Protein AF-A0A4Y2AYK1-F1 (afdb_monomer_lite)

Secondary structure (DSSP, 8-state):
--HHHHHHHHHHHHHHHHH----------------S---HHHHH-GGGHHHHHHHHHHHHHHHHTTSSSGGG-TTS-HHHHHHHHHHHHHHH--PPPPHHHHHHHHHHHTTTT---

Radius of gyration: 16.3 Å; chains: 1; bounding box: 39×50×42 Å

Structure (mmCIF, N/CA/C/O backbone):
data_AF-A0A4Y2AYK1-F1
#
_entry.id   AF-A0A4Y2AYK1-F1
#
loop_
_atom_site.group_PDB
_atom_site.id
_atom_site.type_symbol
_atom_site.label_atom_id
_atom_site.label_alt_id
_atom_site.label_comp_id
_atom_site.label_asym_id
_atom_site.label_entity_id
_atom_site.label_seq_id
_atom_site.pdbx_PDB_ins_code
_atom_site.Cartn_x
_atom_site.Cartn_y
_atom_site.Cartn_z
_atom_site.occupancy
_atom_site.B_iso_or_equiv
_atom_site.auth_seq_id
_atom_site.auth_comp_id
_atom_site.auth_asym_id
_atom_site.auth_atom_id
_atom_site.pdbx_PDB_model_num
ATOM 1 N N . MET A 1 1 ? 0.429 24.373 9.285 1.00 47.38 1 MET A N 1
ATOM 2 C CA . MET A 1 1 ? 1.353 23.697 8.347 1.00 47.38 1 MET A CA 1
ATOM 3 C C . MET A 1 1 ? 2.195 22.650 9.090 1.00 47.38 1 MET A C 1
ATOM 5 O O . MET A 1 1 ? 3.410 22.729 9.076 1.00 47.38 1 MET A O 1
ATOM 9 N N . HIS A 1 2 ? 1.562 21.675 9.758 1.00 46.59 2 HIS A N 1
ATOM 10 C CA . HIS A 1 2 ? 2.272 20.598 10.480 1.00 46.59 2 HIS A CA 1
ATOM 11 C C . HIS A 1 2 ? 1.805 19.187 10.071 1.00 46.59 2 HIS A C 1
ATOM 13 O O . HIS A 1 2 ? 2.498 18.217 10.344 1.00 46.59 2 HIS A O 1
ATOM 19 N N . SER A 1 3 ? 0.685 19.063 9.346 1.00 53.50 3 SER A N 1
ATOM 20 C CA . SER A 1 3 ? 0.129 17.765 8.929 1.00 53.50 3 SER A CA 1
ATOM 21 C C . SER A 1 3 ? 0.857 17.090 7.766 1.00 53.50 3 SER A C 1
ATOM 23 O O . SER A 1 3 ? 0.672 15.901 7.564 1.00 53.50 3 SER A O 1
ATOM 25 N N . SER A 1 4 ? 1.673 17.805 6.984 1.00 49.97 4 SER A N 1
ATOM 26 C CA . SER A 1 4 ? 2.320 17.202 5.806 1.00 49.97 4 SER A CA 1
ATOM 27 C C . SER A 1 4 ? 3.567 16.387 6.158 1.00 49.97 4 SER A C 1
ATOM 29 O O . SER A 1 4 ? 3.940 15.491 5.411 1.00 49.97 4 SER A O 1
ATOM 31 N N . VAL A 1 5 ? 4.210 16.683 7.293 1.00 51.69 5 VAL A N 1
ATOM 32 C CA . VAL A 1 5 ? 5.459 16.026 7.711 1.00 51.69 5 VAL A CA 1
ATOM 33 C C . VAL A 1 5 ? 5.164 14.695 8.405 1.00 51.69 5 VAL A C 1
ATOM 35 O O . VAL A 1 5 ? 5.870 13.717 8.190 1.00 51.69 5 VAL A O 1
ATOM 38 N N . THR A 1 6 ? 4.074 14.614 9.170 1.00 53.31 6 THR A N 1
ATOM 39 C CA . THR A 1 6 ? 3.664 13.381 9.858 1.00 53.31 6 THR A CA 1
ATOM 40 C C . THR A 1 6 ? 3.213 12.287 8.892 1.00 53.31 6 THR A C 1
ATOM 42 O O . THR A 1 6 ? 3.559 11.127 9.095 1.00 53.31 6 THR A O 1
ATOM 45 N N . PHE A 1 7 ? 2.517 12.638 7.805 1.00 53.44 7 PHE A N 1
ATOM 46 C CA . PHE A 1 7 ? 2.140 11.670 6.767 1.00 53.44 7 PHE A CA 1
ATOM 47 C C . PHE A 1 7 ? 3.358 11.049 6.071 1.00 53.44 7 PHE A C 1
ATOM 49 O O . PHE A 1 7 ? 3.376 9.840 5.852 1.00 53.44 7 PHE A O 1
ATOM 56 N N . LEU A 1 8 ? 4.393 11.847 5.784 1.00 52.91 8 LEU A N 1
ATOM 57 C CA . LEU A 1 8 ? 5.624 11.358 5.157 1.00 52.91 8 LEU A CA 1
ATOM 58 C C . LEU A 1 8 ? 6.375 10.384 6.072 1.00 52.91 8 LEU A C 1
ATOM 60 O O . LEU A 1 8 ? 6.780 9.320 5.622 1.00 52.91 8 LEU A O 1
ATOM 64 N N . PHE A 1 9 ? 6.468 10.682 7.371 1.00 54.59 9 PHE A N 1
ATOM 65 C CA . PHE A 1 9 ? 7.131 9.793 8.330 1.00 54.59 9 PHE A CA 1
ATOM 66 C C . PHE A 1 9 ? 6.426 8.438 8.495 1.00 54.59 9 PHE A C 1
ATOM 68 O O . PHE A 1 9 ? 7.091 7.409 8.602 1.00 54.59 9 PHE A O 1
ATOM 75 N N . VAL A 1 10 ? 5.090 8.409 8.482 1.00 58.75 10 VAL A N 1
ATOM 76 C CA . VAL A 1 10 ? 4.322 7.156 8.602 1.00 58.75 10 VAL A CA 1
ATOM 77 C C . VAL A 1 10 ? 4.442 6.308 7.333 1.00 58.75 10 VAL A C 1
ATOM 79 O O . VAL A 1 10 ? 4.597 5.090 7.426 1.00 58.75 10 VAL A O 1
ATOM 82 N N . LEU A 1 11 ? 4.449 6.942 6.155 1.00 55.72 11 LEU A N 1
ATOM 83 C CA . LEU A 1 11 ? 4.726 6.262 4.888 1.00 55.72 11 LEU A CA 1
ATOM 84 C C . LEU A 1 11 ? 6.151 5.690 4.853 1.00 55.72 11 LEU A C 1
ATOM 86 O O . LEU A 1 11 ? 6.320 4.527 4.495 1.00 55.72 11 LEU A O 1
ATOM 90 N N . SER A 1 12 ? 7.160 6.439 5.308 1.00 56.94 12 SER A N 1
ATOM 91 C CA . SER A 1 12 ? 8.544 5.952 5.376 1.00 56.94 12 SER A CA 1
ATOM 92 C C . SER A 1 12 ? 8.718 4.771 6.339 1.00 56.94 12 SER A C 1
ATOM 94 O O . SER A 1 12 ? 9.485 3.856 6.047 1.00 56.94 12 SER A O 1
ATOM 96 N N . LEU A 1 13 ? 7.995 4.741 7.464 1.00 55.41 13 LEU A N 1
ATOM 97 C CA . LEU A 1 13 ? 8.059 3.624 8.416 1.00 55.41 13 LEU A CA 1
ATOM 98 C C . LEU A 1 13 ? 7.380 2.352 7.885 1.00 55.41 13 LEU A C 1
ATOM 100 O O . LEU A 1 13 ? 7.901 1.255 8.089 1.00 55.41 13 LEU A O 1
ATOM 104 N N . LEU A 1 14 ? 6.273 2.486 7.148 1.00 54.00 14 LEU A N 1
ATOM 105 C CA . LEU A 1 14 ? 5.648 1.367 6.430 1.00 54.00 14 LEU A CA 1
ATOM 106 C C . LEU A 1 14 ? 6.575 0.816 5.337 1.00 54.00 14 LEU A C 1
ATOM 108 O O . LEU A 1 14 ? 6.716 -0.396 5.207 1.00 54.00 14 LEU A O 1
ATOM 112 N N . VAL A 1 15 ? 7.269 1.691 4.608 1.00 54.00 15 VAL A N 1
ATOM 113 C CA . VAL A 1 15 ? 8.238 1.314 3.567 1.00 54.00 15 VAL A CA 1
ATOM 114 C C . VAL A 1 15 ? 9.476 0.630 4.161 1.00 54.00 15 VAL A C 1
ATOM 116 O O . VAL A 1 15 ? 9.932 -0.380 3.629 1.00 54.00 15 VAL A O 1
ATOM 119 N N . ALA A 1 16 ? 9.987 1.097 5.304 1.00 53.28 16 ALA A N 1
ATOM 120 C CA . ALA A 1 16 ? 11.122 0.472 5.987 1.00 5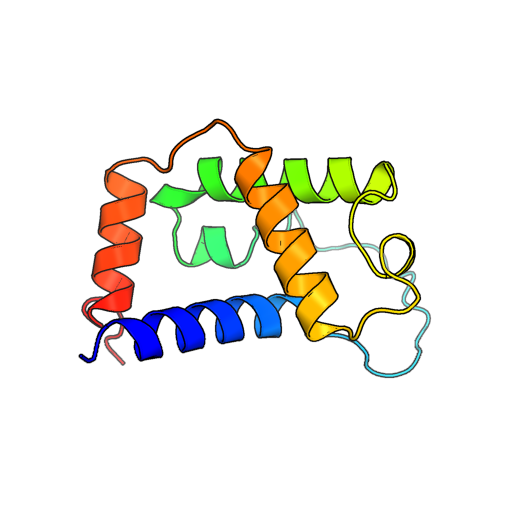3.28 16 ALA A CA 1
ATOM 121 C C . ALA A 1 16 ? 10.795 -0.933 6.528 1.00 53.28 16 ALA A C 1
ATOM 123 O O . ALA A 1 16 ? 11.646 -1.823 6.482 1.00 53.28 16 ALA A O 1
ATOM 124 N N . ALA A 1 17 ? 9.558 -1.163 6.981 1.00 54.62 17 ALA A N 1
ATOM 125 C CA . ALA A 1 17 ? 9.092 -2.491 7.380 1.00 54.62 17 ALA A CA 1
ATOM 126 C C . ALA A 1 17 ? 8.966 -3.463 6.188 1.00 54.62 17 ALA A C 1
ATOM 128 O O . ALA A 1 17 ? 9.092 -4.671 6.374 1.00 54.62 17 ALA A O 1
ATOM 129 N N . LEU A 1 18 ? 8.774 -2.943 4.969 1.00 53.91 18 LEU A N 1
ATOM 130 C CA . LEU A 1 18 ? 8.759 -3.727 3.728 1.00 53.91 18 LEU A CA 1
ATOM 131 C C . LEU A 1 18 ? 10.163 -3.909 3.119 1.00 53.91 18 LEU A C 1
ATOM 133 O O . LEU A 1 18 ? 10.406 -4.889 2.419 1.00 53.91 18 LEU A O 1
ATOM 137 N N . ALA A 1 19 ? 11.104 -3.003 3.405 1.00 49.25 19 ALA A N 1
ATOM 138 C CA . ALA A 1 19 ? 12.482 -3.042 2.901 1.00 49.25 19 ALA A CA 1
ATOM 139 C C . ALA A 1 19 ? 13.466 -3.818 3.807 1.00 49.25 19 ALA A C 1
ATOM 141 O O . ALA A 1 19 ? 14.633 -4.024 3.453 1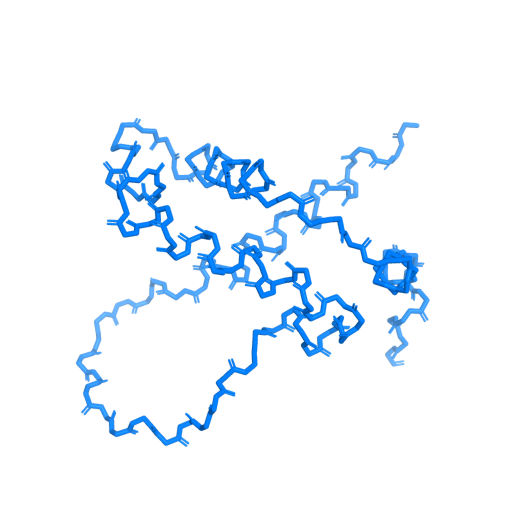.00 49.25 19 ALA A O 1
ATOM 142 N N . GLY A 1 20 ? 13.017 -4.279 4.974 1.00 45.25 20 GLY A N 1
ATOM 143 C CA . GLY A 1 20 ? 13.804 -5.095 5.890 1.00 45.25 20 GLY A CA 1
ATOM 144 C C . GLY A 1 20 ? 13.925 -6.552 5.442 1.00 45.25 20 GLY A C 1
ATOM 145 O O . GLY A 1 20 ? 13.205 -7.391 5.957 1.00 45.25 20 GLY A O 1
ATOM 146 N N . GLU A 1 21 ? 14.847 -6.842 4.517 1.00 47.72 21 GLU A N 1
ATOM 147 C CA . GLU A 1 21 ? 15.799 -7.975 4.571 1.00 47.72 21 GLU A CA 1
ATOM 148 C C . GLU A 1 21 ? 16.571 -8.105 3.241 1.00 47.72 21 GLU A C 1
ATOM 150 O O . GLU A 1 21 ? 16.379 -9.025 2.449 1.00 47.72 21 GLU A O 1
ATOM 155 N N . LYS A 1 22 ? 17.546 -7.216 3.013 1.00 48.00 22 LYS A N 1
ATOM 156 C CA . LYS A 1 22 ? 18.669 -7.501 2.102 1.00 48.00 22 LYS A CA 1
ATOM 157 C C . LYS A 1 22 ? 19.974 -7.589 2.891 1.00 48.00 22 LYS A C 1
ATOM 159 O O . LYS A 1 22 ? 20.893 -6.794 2.732 1.00 48.00 22 LYS A O 1
ATOM 164 N N . SER A 1 23 ? 20.050 -8.601 3.755 1.00 49.91 23 SER A N 1
ATOM 165 C CA . SER A 1 23 ? 21.308 -9.067 4.343 1.00 49.91 23 SER A CA 1
ATOM 166 C C . SER A 1 23 ? 21.760 -10.349 3.646 1.00 49.91 23 SER A C 1
ATOM 168 O O . SER A 1 23 ? 21.098 -11.378 3.723 1.00 49.91 23 SER A O 1
ATOM 170 N N . LYS A 1 24 ? 22.896 -10.240 2.947 1.00 48.75 24 LYS A N 1
ATOM 171 C CA . LYS A 1 24 ? 23.828 -11.293 2.501 1.00 48.75 24 LYS A CA 1
ATOM 172 C C . LYS A 1 24 ? 23.400 -12.752 2.751 1.00 48.75 24 LYS A C 1
ATOM 174 O O . LYS A 1 24 ? 23.442 -13.236 3.876 1.00 48.75 24 LYS A O 1
ATOM 179 N N . GLY A 1 25 ? 23.145 -13.445 1.640 1.00 48.69 25 GLY A N 1
ATOM 180 C CA . GLY A 1 25 ? 23.312 -14.882 1.399 1.00 48.69 25 GLY A CA 1
ATOM 181 C C . GLY A 1 25 ? 23.259 -15.843 2.588 1.00 48.69 25 GLY A C 1
ATOM 182 O O . GLY A 1 25 ? 24.224 -15.974 3.336 1.00 48.69 25 GLY A O 1
ATOM 183 N N . ARG A 1 26 ? 22.200 -16.656 2.635 1.00 40.47 26 ARG A N 1
ATOM 184 C CA . ARG A 1 26 ? 22.251 -18.044 3.115 1.00 40.47 26 ARG A CA 1
ATOM 185 C C . ARG A 1 26 ? 21.059 -18.814 2.561 1.00 40.47 26 ARG A C 1
ATOM 187 O O . ARG A 1 26 ? 19.916 -18.453 2.816 1.00 40.47 26 ARG A O 1
ATOM 194 N N . ASN A 1 27 ? 21.352 -19.904 1.855 1.00 50.94 27 ASN A N 1
ATOM 195 C CA . ASN A 1 27 ? 20.413 -20.994 1.616 1.00 50.94 27 ASN A CA 1
ATOM 196 C C . ASN A 1 27 ? 19.677 -21.332 2.924 1.00 50.94 27 ASN A C 1
ATOM 198 O O . ASN A 1 27 ? 20.287 -21.826 3.871 1.00 50.94 27 ASN A O 1
ATOM 202 N N . ARG A 1 28 ? 18.372 -21.059 2.976 1.00 40.84 28 ARG A N 1
ATOM 203 C CA . ARG A 1 28 ? 17.460 -21.543 4.017 1.00 40.84 28 ARG A CA 1
ATOM 204 C C . ARG A 1 28 ? 16.251 -22.196 3.353 1.00 40.84 28 ARG A C 1
ATOM 206 O O . ARG A 1 28 ? 15.131 -21.724 3.470 1.00 40.84 28 ARG A O 1
ATOM 213 N N . HIS A 1 29 ? 16.499 -23.318 2.683 1.00 46.66 29 HIS A N 1
ATOM 214 C CA . HIS A 1 29 ? 15.488 -24.367 2.552 1.00 46.66 29 HIS A CA 1
ATOM 215 C C . HIS A 1 29 ? 15.416 -25.095 3.902 1.00 46.66 29 HIS A C 1
ATOM 217 O O . HIS A 1 29 ? 16.014 -26.149 4.092 1.00 46.66 29 HIS A O 1
ATOM 223 N N . GLY A 1 30 ? 14.782 -24.452 4.881 1.00 42.25 30 GLY A N 1
ATOM 224 C CA . GLY A 1 30 ? 14.339 -25.092 6.116 1.00 42.25 30 GLY A CA 1
ATOM 225 C C . GLY A 1 30 ? 12.827 -25.306 6.034 1.00 42.25 30 GLY A C 1
ATOM 226 O O . GLY A 1 30 ? 12.160 -24.492 5.394 1.00 42.25 30 GLY A O 1
ATOM 227 N N . PRO A 1 31 ? 12.274 -26.368 6.642 1.00 44.31 31 PRO A N 1
ATOM 228 C CA . PRO A 1 31 ? 10.837 -26.587 6.640 1.00 44.31 31 PRO A CA 1
ATOM 229 C C . PRO A 1 31 ? 10.144 -25.391 7.296 1.00 44.31 31 PRO A C 1
ATOM 231 O O . PRO A 1 31 ? 10.519 -24.960 8.391 1.00 44.31 31 PRO A O 1
ATOM 234 N N . ASP A 1 32 ? 9.168 -24.824 6.590 1.00 47.97 32 ASP A N 1
ATOM 235 C CA . ASP A 1 32 ? 8.420 -23.649 7.021 1.00 47.97 32 ASP A CA 1
ATOM 236 C C . ASP A 1 32 ? 7.492 -24.042 8.182 1.00 47.97 32 ASP A C 1
ATOM 238 O O . ASP A 1 32 ? 6.343 -24.433 8.008 1.00 47.97 32 ASP A O 1
ATOM 242 N N . HIS A 1 33 ? 8.031 -24.019 9.402 1.00 44.91 33 HIS A N 1
ATOM 243 C CA . HIS A 1 33 ? 7.292 -24.288 10.639 1.00 44.91 33 HIS A CA 1
ATOM 244 C C . HIS A 1 33 ? 6.537 -23.063 11.166 1.00 44.91 33 HIS A C 1
ATOM 246 O O . HIS A 1 33 ? 6.158 -23.023 12.337 1.00 44.91 33 HIS A O 1
ATOM 252 N N . ARG A 1 34 ? 6.321 -22.033 10.344 1.00 49.97 34 ARG A N 1
ATOM 253 C CA . ARG A 1 34 ? 5.470 -20.912 10.734 1.00 49.97 34 ARG A CA 1
ATOM 254 C C . ARG A 1 34 ? 4.114 -21.137 10.086 1.00 49.97 34 ARG A C 1
ATOM 256 O O . ARG A 1 34 ? 4.002 -21.106 8.867 1.00 49.97 34 ARG A O 1
ATOM 263 N N . GLY A 1 35 ? 3.091 -21.368 10.915 1.00 47.44 35 GLY A N 1
ATOM 264 C CA . GLY A 1 35 ? 1.698 -21.232 10.484 1.00 47.44 35 GLY A CA 1
ATOM 265 C C . GLY A 1 35 ? 1.466 -19.871 9.808 1.00 47.44 35 GLY A C 1
ATOM 266 O O . GLY A 1 35 ? 2.374 -19.036 9.819 1.00 47.44 35 GLY A O 1
ATOM 267 N N . PRO A 1 36 ? 0.279 -19.628 9.224 1.00 54.97 36 PRO A N 1
ATOM 268 C CA . PRO A 1 36 ? 0.025 -18.455 8.388 1.00 54.97 36 PRO A CA 1
ATOM 269 C C . PRO A 1 36 ? 0.567 -17.190 9.057 1.00 54.97 36 PRO A C 1
ATOM 271 O O . PRO A 1 36 ? 0.084 -16.787 10.119 1.00 54.97 36 PRO A O 1
ATOM 274 N N . ARG A 1 37 ? 1.645 -16.614 8.505 1.00 60.72 37 ARG A N 1
ATOM 275 C CA . ARG A 1 37 ? 2.237 -15.406 9.081 1.00 60.72 37 ARG A CA 1
ATOM 276 C C . ARG A 1 37 ? 1.234 -14.291 8.839 1.00 60.72 37 ARG A C 1
ATOM 278 O O . ARG A 1 37 ? 1.070 -13.860 7.704 1.00 60.72 37 ARG A O 1
ATOM 285 N N . LYS A 1 38 ? 0.542 -13.858 9.893 1.00 68.12 38 LYS A N 1
ATOM 286 C CA . LYS A 1 38 ? -0.313 -12.674 9.815 1.00 68.12 38 LYS A CA 1
ATOM 287 C C . LYS A 1 38 ? 0.549 -11.483 9.404 1.00 68.12 38 LYS A C 1
ATOM 289 O O . LYS A 1 38 ? 1.631 -11.295 9.968 1.00 68.12 38 LYS A O 1
ATOM 294 N N . HIS A 1 39 ? 0.076 -10.703 8.434 1.00 79.75 39 HIS A N 1
ATOM 295 C CA . HIS A 1 39 ? 0.748 -9.477 8.022 1.00 79.75 39 HIS A CA 1
ATOM 296 C C . HIS A 1 39 ? 0.942 -8.584 9.264 1.00 79.75 39 HIS A C 1
ATOM 298 O O . HIS A 1 39 ? -0.015 -8.426 10.027 1.00 79.75 39 HIS A O 1
ATOM 304 N N . PRO A 1 40 ? 2.132 -8.007 9.520 1.00 83.25 40 PRO A N 1
ATOM 305 C CA . PRO A 1 40 ? 2.372 -7.212 10.729 1.00 83.25 40 PRO A CA 1
ATOM 306 C C . PRO A 1 40 ? 1.341 -6.093 10.934 1.00 83.25 40 PRO A C 1
ATOM 308 O O . PRO A 1 40 ? 0.897 -5.856 12.056 1.00 83.25 40 PRO A O 1
ATOM 311 N N . ALA A 1 41 ? 0.872 -5.479 9.841 1.00 84.44 41 ALA A N 1
ATOM 312 C CA . ALA A 1 41 ? -0.198 -4.485 9.901 1.00 84.44 41 ALA A CA 1
ATOM 313 C C . ALA A 1 41 ? -1.531 -5.054 10.425 1.00 84.44 41 ALA A C 1
ATOM 315 O O . ALA A 1 41 ? -2.229 -4.341 11.129 1.00 84.44 41 ALA A O 1
ATOM 316 N N . ASN A 1 42 ? -1.859 -6.329 10.185 1.00 86.75 42 ASN A N 1
ATOM 317 C CA . ASN A 1 42 ? -3.073 -6.964 10.729 1.00 86.75 42 ASN A CA 1
ATOM 318 C C . ASN A 1 42 ? -2.956 -7.232 12.234 1.00 86.75 42 ASN A C 1
ATOM 320 O O . ASN A 1 42 ? -3.965 -7.324 12.926 1.00 86.75 42 ASN A O 1
ATOM 324 N N . ILE A 1 43 ? -1.732 -7.367 12.755 1.00 86.88 43 ILE A N 1
ATOM 325 C CA . ILE A 1 43 ? -1.491 -7.502 14.198 1.00 86.88 43 ILE A CA 1
ATOM 326 C C . ILE A 1 43 ? -1.697 -6.148 14.886 1.00 86.88 43 ILE A C 1
ATOM 328 O O . ILE A 1 43 ? -2.314 -6.085 15.944 1.00 86.88 43 ILE A O 1
ATOM 332 N N . MET A 1 44 ? -1.198 -5.070 14.275 1.00 84.31 44 MET A N 1
ATOM 333 C CA . MET A 1 44 ? -1.315 -3.711 14.817 1.00 84.31 44 MET A CA 1
ATOM 334 C C . MET A 1 44 ? -2.706 -3.100 14.607 1.00 84.31 44 MET A C 1
ATOM 336 O O . MET A 1 44 ? -3.191 -2.358 15.458 1.00 84.31 44 MET A O 1
ATOM 340 N N . PHE A 1 45 ? -3.348 -3.427 13.486 1.00 90.62 45 PHE A N 1
ATOM 341 C CA . PHE A 1 45 ? -4.619 -2.861 13.047 1.00 90.62 45 PHE A CA 1
ATOM 342 C C . PHE A 1 45 ? -5.607 -3.972 12.651 1.00 90.62 45 PHE A C 1
ATOM 344 O O . PHE A 1 45 ? -5.944 -4.108 11.474 1.00 90.62 45 PHE A O 1
ATOM 351 N N . PRO A 1 46 ? -6.080 -4.802 13.600 1.00 92.25 46 PRO A N 1
ATOM 352 C CA . PRO A 1 46 ? -7.013 -5.891 13.309 1.00 92.25 46 PRO A CA 1
ATOM 353 C C . PRO A 1 46 ? -8.295 -5.433 12.601 1.00 92.25 46 PRO A C 1
ATOM 355 O O . PRO A 1 46 ? -8.783 -6.139 11.723 1.00 92.25 46 PRO A O 1
ATOM 358 N N . ALA A 1 47 ? -8.810 -4.231 12.888 1.00 94.50 47 ALA A N 1
ATOM 359 C CA . ALA A 1 47 ? -9.990 -3.708 12.193 1.00 94.50 47 ALA A CA 1
ATOM 360 C C . ALA A 1 47 ? -9.729 -3.435 10.697 1.00 94.50 47 ALA A C 1
ATOM 362 O O . ALA A 1 47 ? -10.665 -3.345 9.900 1.00 94.50 47 ALA A O 1
ATOM 363 N N . CYS A 1 48 ? -8.457 -3.321 10.305 1.00 93.50 48 CYS A N 1
ATOM 364 C CA . CYS A 1 48 ? -8.012 -3.111 8.934 1.00 93.50 48 CYS A CA 1
ATOM 365 C C . CYS A 1 48 ? -7.690 -4.406 8.180 1.00 93.50 48 CYS A C 1
ATOM 367 O O . CYS A 1 48 ? -7.340 -4.309 7.005 1.00 93.50 48 CYS A O 1
ATOM 369 N N . GLU A 1 49 ? -7.825 -5.590 8.794 1.00 93.50 49 GLU A N 1
ATOM 370 C CA . GLU A 1 49 ? -7.390 -6.875 8.218 1.00 93.50 49 GLU A CA 1
ATOM 371 C C . GLU A 1 49 ? -7.882 -7.056 6.780 1.00 93.50 49 GLU A C 1
ATOM 373 O O . GLU A 1 49 ? -7.087 -7.256 5.867 1.00 93.50 49 GLU A O 1
ATOM 378 N N . THR A 1 50 ? -9.175 -6.849 6.520 1.00 93.19 50 THR A N 1
ATOM 379 C CA . THR A 1 50 ? -9.696 -7.050 5.161 1.00 93.19 50 THR A CA 1
ATOM 380 C C . THR A 1 50 ? -9.206 -6.014 4.147 1.00 93.19 50 THR A C 1
ATOM 382 O O . THR A 1 50 ? -9.194 -6.290 2.949 1.00 93.19 50 THR A O 1
ATOM 385 N N . PHE A 1 51 ? -8.864 -4.802 4.588 1.00 93.81 51 PHE A N 1
ATOM 386 C CA . PHE A 1 51 ? -8.305 -3.782 3.702 1.00 93.81 51 PHE A CA 1
ATOM 387 C C . PHE A 1 51 ? -6.829 -4.073 3.399 1.00 93.81 51 PHE A C 1
ATOM 389 O O . PHE A 1 51 ? -6.421 -4.016 2.241 1.00 93.81 51 PHE A O 1
ATOM 396 N N . VAL A 1 52 ? -6.051 -4.446 4.418 1.00 92.88 52 VAL A N 1
ATOM 397 C CA . VAL A 1 52 ? -4.642 -4.835 4.272 1.00 92.88 52 VAL A CA 1
ATOM 398 C C . VAL A 1 52 ? -4.512 -6.075 3.394 1.00 92.88 52 VAL A C 1
ATOM 400 O O . VAL A 1 52 ? -3.719 -6.063 2.460 1.00 92.88 52 VAL A O 1
ATOM 403 N N . ASP A 1 53 ? -5.336 -7.099 3.614 1.00 92.62 53 ASP A N 1
ATOM 404 C CA . ASP A 1 53 ? -5.324 -8.311 2.794 1.00 92.62 53 ASP A CA 1
ATOM 405 C C . ASP A 1 53 ? -5.673 -8.003 1.331 1.00 92.62 53 ASP A C 1
ATOM 407 O O . ASP A 1 53 ? -5.116 -8.604 0.414 1.00 92.62 53 ASP A O 1
ATOM 411 N N . ALA A 1 54 ? -6.573 -7.048 1.070 1.00 94.06 54 ALA A N 1
ATOM 412 C CA . ALA A 1 54 ? -6.882 -6.626 -0.296 1.00 94.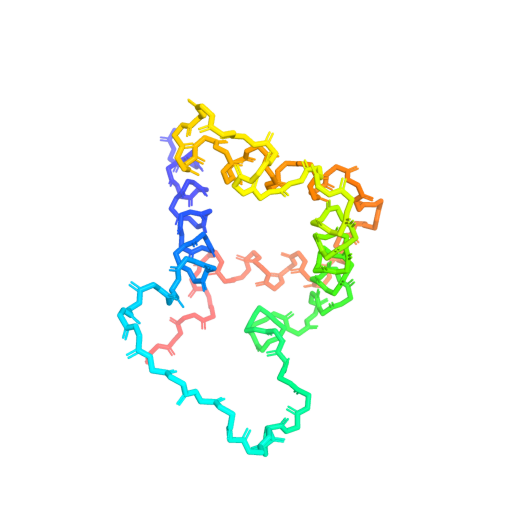06 54 ALA A CA 1
ATOM 413 C C . ALA A 1 54 ? -5.682 -5.934 -0.970 1.00 94.06 54 ALA A C 1
ATOM 415 O O . ALA A 1 54 ? -5.389 -6.210 -2.133 1.00 94.06 54 ALA A O 1
ATOM 416 N N . MET A 1 55 ? -4.970 -5.073 -0.237 1.00 94.81 55 MET A N 1
ATOM 417 C CA . MET A 1 55 ? -3.738 -4.425 -0.705 1.00 94.81 55 MET A CA 1
ATOM 418 C C . MET A 1 55 ? -2.627 -5.443 -0.973 1.00 94.81 55 MET A C 1
ATOM 420 O O . MET A 1 55 ? -2.018 -5.397 -2.039 1.00 94.81 55 MET A O 1
ATOM 424 N N . ASP A 1 56 ? -2.405 -6.390 -0.061 1.00 92.38 56 ASP A N 1
ATOM 425 C CA . ASP A 1 56 ? -1.392 -7.441 -0.205 1.00 92.38 56 ASP A CA 1
ATOM 426 C C . ASP A 1 56 ? -1.681 -8.358 -1.403 1.00 92.38 56 ASP A C 1
ATOM 428 O O . ASP A 1 56 ? -0.814 -8.597 -2.245 1.00 92.38 56 ASP A O 1
ATOM 432 N N . ASN A 1 57 ? -2.934 -8.797 -1.555 1.00 94.19 57 ASN A N 1
ATOM 433 C CA . ASN A 1 57 ? -3.349 -9.592 -2.710 1.00 94.19 57 ASN A CA 1
ATOM 434 C C . ASN A 1 57 ? -3.172 -8.826 -4.028 1.00 94.19 57 ASN A C 1
ATOM 436 O O . ASN A 1 57 ? -2.724 -9.407 -5.022 1.00 94.19 57 ASN A O 1
ATOM 440 N N . SER A 1 58 ? -3.485 -7.526 -4.046 1.00 95.69 58 SER A N 1
ATOM 441 C CA . SER A 1 58 ? -3.267 -6.698 -5.232 1.00 95.69 58 SER A CA 1
ATOM 442 C C . SER A 1 58 ? -1.779 -6.546 -5.553 1.00 95.69 58 SER A C 1
ATOM 444 O O . SER A 1 58 ? -1.374 -6.744 -6.700 1.00 95.69 58 SER A O 1
ATOM 446 N N . ALA A 1 59 ? -0.940 -6.295 -4.544 1.00 94.62 59 ALA A N 1
ATOM 447 C CA . ALA A 1 59 ? 0.508 -6.223 -4.711 1.00 94.62 59 ALA A CA 1
ATOM 448 C C . ALA A 1 59 ? 1.067 -7.531 -5.283 1.00 94.62 59 ALA A C 1
ATOM 450 O O . ALA A 1 59 ? 1.778 -7.515 -6.286 1.00 94.62 59 ALA A O 1
ATOM 451 N N . HIS A 1 60 ? 0.671 -8.681 -4.733 1.00 93.94 60 HIS A N 1
ATOM 452 C CA . HIS A 1 60 ? 1.054 -9.985 -5.271 1.00 93.94 60 HIS A CA 1
ATOM 453 C C . HIS A 1 60 ? 0.609 -10.185 -6.725 1.00 93.94 60 HIS A C 1
ATOM 455 O O . HIS A 1 60 ? 1.368 -10.730 -7.529 1.00 93.94 60 HIS A O 1
ATOM 461 N N . SER A 1 61 ? -0.602 -9.753 -7.082 1.00 96.00 61 SER A N 1
ATOM 462 C CA . SER A 1 61 ? -1.108 -9.857 -8.453 1.00 96.00 61 SER A CA 1
ATOM 463 C C . SER A 1 61 ? -0.317 -8.977 -9.424 1.00 96.00 61 SER A C 1
ATOM 465 O O . SER A 1 61 ? 0.092 -9.445 -10.487 1.00 96.00 61 SER A O 1
ATOM 467 N N . LEU A 1 62 ? -0.059 -7.719 -9.060 1.00 96.06 62 LEU A N 1
ATOM 468 C CA . LEU A 1 62 ? 0.707 -6.780 -9.881 1.00 96.06 62 LEU A CA 1
ATOM 469 C C . LEU A 1 62 ? 2.172 -7.207 -10.022 1.00 96.06 62 LEU A C 1
ATOM 471 O O . LEU A 1 62 ? 2.731 -7.101 -11.112 1.00 96.06 62 LEU A O 1
ATOM 475 N N . MET A 1 63 ? 2.768 -7.746 -8.955 1.00 94.44 63 MET A N 1
ATOM 476 C CA . MET A 1 63 ? 4.131 -8.281 -8.965 1.00 94.44 63 MET A CA 1
ATOM 477 C C . MET A 1 63 ? 4.237 -9.471 -9.923 1.00 94.44 63 MET A C 1
ATOM 479 O O . MET A 1 63 ? 5.126 -9.511 -10.764 1.00 94.44 63 MET A O 1
ATOM 483 N N . LYS A 1 64 ? 3.285 -10.416 -9.872 1.00 95.62 64 LYS A N 1
ATOM 484 C CA . LYS A 1 64 ? 3.226 -11.547 -10.820 1.00 95.62 64 LYS A CA 1
ATOM 485 C C . LYS A 1 64 ? 3.066 -11.103 -12.274 1.00 95.62 64 LYS A C 1
ATOM 487 O O . LYS A 1 64 ? 3.471 -11.830 -13.176 1.00 95.62 64 LYS A O 1
ATOM 492 N N . ALA A 1 65 ? 2.455 -9.943 -12.497 1.00 96.38 65 ALA A N 1
ATOM 493 C CA . ALA A 1 65 ? 2.286 -9.351 -13.817 1.00 96.38 65 ALA A CA 1
ATOM 494 C C . ALA A 1 65 ? 3.462 -8.449 -14.241 1.00 96.38 65 ALA A C 1
ATOM 496 O O . ALA A 1 65 ? 3.355 -7.801 -15.280 1.00 96.38 65 ALA A O 1
ATOM 497 N N . ASN A 1 66 ? 4.550 -8.377 -13.460 1.00 95.06 66 ASN A N 1
ATOM 498 C CA . ASN A 1 66 ? 5.684 -7.464 -13.664 1.00 95.06 66 ASN A CA 1
ATOM 499 C C . ASN A 1 66 ? 5.267 -5.986 -13.809 1.00 95.06 66 ASN A C 1
ATOM 501 O O . ASN A 1 66 ? 5.898 -5.222 -14.534 1.00 95.06 66 ASN A O 1
ATOM 505 N N . GLN A 1 67 ? 4.177 -5.577 -13.154 1.00 95.75 67 GLN A N 1
ATOM 506 C CA . GLN A 1 67 ? 3.698 -4.187 -13.175 1.00 95.75 67 GLN A CA 1
ATOM 507 C C . GLN A 1 67 ? 4.246 -3.347 -12.018 1.00 95.75 67 GLN A C 1
ATOM 509 O O . GLN A 1 67 ? 4.179 -2.117 -12.075 1.00 95.75 67 GLN A O 1
ATOM 514 N N . ILE A 1 68 ? 4.759 -4.010 -10.985 1.00 95.06 68 ILE A N 1
ATOM 515 C CA . ILE A 1 68 ? 5.463 -3.425 -9.844 1.00 95.06 68 ILE A CA 1
ATOM 516 C C . ILE A 1 68 ? 6.725 -4.248 -9.562 1.00 95.06 68 ILE A C 1
ATOM 518 O O . ILE A 1 68 ? 6.836 -5.383 -10.031 1.00 95.06 68 ILE A O 1
ATOM 522 N N . GLY A 1 69 ? 7.639 -3.704 -8.766 1.00 90.75 69 GLY A N 1
ATOM 523 C CA . GLY A 1 69 ? 8.909 -4.314 -8.396 1.00 90.75 69 GLY A CA 1
ATOM 524 C C . GLY A 1 69 ? 10.079 -3.856 -9.275 1.00 90.75 69 GLY A C 1
ATOM 525 O O . GLY A 1 69 ? 9.878 -3.167 -10.272 1.00 90.75 69 GLY A O 1
ATOM 526 N N . PRO A 1 70 ? 11.317 -4.267 -8.940 1.00 87.19 70 PRO A N 1
ATOM 527 C CA . PRO A 1 70 ? 12.537 -3.764 -9.583 1.00 87.19 70 PRO A CA 1
ATOM 528 C C . PRO A 1 70 ? 12.573 -3.949 -11.104 1.00 87.19 70 PRO A C 1
ATOM 530 O O . PRO A 1 70 ? 13.116 -3.114 -11.820 1.00 87.19 70 PRO A O 1
ATOM 533 N N . ASP A 1 71 ? 11.970 -5.030 -11.598 1.00 89.44 71 ASP A N 1
ATOM 534 C CA . ASP A 1 71 ? 11.932 -5.338 -13.029 1.00 89.44 71 ASP A CA 1
ATOM 535 C C . ASP A 1 71 ? 10.962 -4.422 -13.798 1.00 89.44 71 ASP A C 1
ATOM 537 O O . ASP A 1 71 ? 11.108 -4.244 -15.006 1.00 89.44 71 ASP A O 1
ATOM 541 N N . ALA A 1 72 ? 9.984 -3.822 -13.110 1.00 90.31 72 ALA A N 1
ATOM 542 C CA . ALA A 1 72 ? 9.033 -2.877 -13.692 1.00 90.31 72 ALA A CA 1
ATOM 543 C C . ALA A 1 72 ? 9.597 -1.446 -13.804 1.00 90.31 72 ALA A C 1
ATOM 545 O O . ALA A 1 72 ? 8.999 -0.613 -14.484 1.00 90.31 72 ALA A O 1
ATOM 546 N N . CYS A 1 73 ? 10.724 -1.158 -13.144 1.00 87.81 73 CYS A N 1
ATOM 547 C CA . CYS A 1 73 ? 11.317 0.177 -13.009 1.00 87.81 73 CYS A CA 1
ATOM 548 C C . CYS A 1 73 ? 12.868 0.138 -13.036 1.00 87.81 73 CYS A C 1
ATOM 550 O O . CYS A 1 73 ? 13.521 0.683 -12.145 1.00 87.81 73 CYS A O 1
ATOM 552 N N . PRO A 1 74 ? 13.501 -0.502 -14.038 1.00 85.00 74 PRO A N 1
ATOM 553 C CA . PRO A 1 74 ? 14.929 -0.846 -13.996 1.00 85.00 74 PRO A CA 1
ATOM 554 C C . PRO A 1 74 ? 15.879 0.360 -13.925 1.00 85.00 74 PRO A C 1
ATOM 556 O O . PRO A 1 74 ? 16.997 0.228 -13.426 1.00 85.00 74 PRO A O 1
ATOM 559 N N . ASP A 1 75 ? 15.433 1.518 -14.414 1.00 88.25 75 ASP A N 1
ATOM 560 C CA . ASP A 1 75 ? 16.225 2.748 -14.506 1.00 88.25 75 ASP A CA 1
ATOM 561 C C . ASP A 1 75 ? 15.853 3.788 -13.430 1.00 88.25 75 ASP A C 1
ATOM 563 O O . ASP A 1 75 ? 16.483 4.846 -13.343 1.00 88.25 75 ASP A O 1
ATOM 567 N N . GLU A 1 76 ? 14.833 3.513 -12.611 1.00 84.69 76 GLU A N 1
ATOM 568 C CA . GLU A 1 76 ? 14.396 4.416 -11.544 1.00 84.69 76 GLU A CA 1
ATOM 569 C C . GLU A 1 76 ? 15.201 4.184 -10.262 1.00 84.69 76 GLU A C 1
ATOM 571 O O . GLU A 1 76 ? 15.700 3.087 -9.986 1.00 84.69 76 GLU A O 1
ATOM 576 N N . ASN A 1 77 ? 15.325 5.225 -9.433 1.00 91.94 77 ASN A N 1
ATOM 577 C CA . ASN A 1 77 ? 15.835 5.001 -8.089 1.00 91.94 77 ASN A CA 1
ATOM 578 C C . ASN A 1 77 ? 14.815 4.165 -7.294 1.00 91.94 77 ASN A C 1
ATOM 580 O O . ASN A 1 77 ? 13.608 4.205 -7.537 1.00 91.94 77 ASN A O 1
ATOM 584 N N . LEU A 1 78 ? 15.320 3.381 -6.340 1.00 87.19 78 LEU A N 1
ATOM 585 C CA . LEU A 1 78 ? 14.488 2.434 -5.601 1.00 87.19 78 LEU A CA 1
ATOM 586 C C . LEU A 1 78 ? 13.335 3.124 -4.854 1.00 87.19 78 LEU A C 1
ATOM 588 O O . LEU A 1 78 ? 12.262 2.544 -4.743 1.00 87.19 78 LEU A O 1
ATOM 592 N N . GLU A 1 79 ? 13.548 4.335 -4.343 1.00 89.50 79 GLU A N 1
ATOM 593 C CA . GLU A 1 79 ? 12.546 5.068 -3.566 1.00 89.50 79 GLU A CA 1
ATOM 594 C C . GLU A 1 79 ? 11.360 5.506 -4.435 1.00 89.50 79 GLU A C 1
ATOM 596 O O . GLU A 1 79 ? 10.212 5.200 -4.105 1.00 89.50 79 GLU A O 1
ATOM 601 N N . ASP A 1 80 ? 11.636 6.126 -5.580 1.00 91.69 80 ASP A N 1
ATOM 602 C CA . ASP A 1 80 ? 10.630 6.567 -6.549 1.00 91.69 80 ASP A CA 1
ATOM 603 C C . ASP A 1 80 ? 9.860 5.375 -7.122 1.00 91.69 80 ASP A C 1
ATOM 605 O O . ASP A 1 80 ? 8.629 5.421 -7.244 1.00 91.69 80 ASP A O 1
ATOM 609 N N . CYS A 1 81 ? 10.563 4.272 -7.394 1.00 91.88 81 CYS A N 1
ATOM 610 C CA . CYS A 1 81 ? 9.916 3.049 -7.844 1.00 91.88 81 CYS A CA 1
ATOM 611 C C . CYS A 1 81 ? 8.971 2.490 -6.771 1.00 91.88 81 CYS A C 1
ATOM 613 O O . CYS A 1 81 ? 7.804 2.210 -7.051 1.00 91.88 81 CYS A O 1
ATOM 615 N N . MET A 1 82 ? 9.421 2.402 -5.514 1.00 92.12 82 MET A N 1
ATOM 616 C CA . MET A 1 82 ? 8.574 1.945 -4.408 1.00 92.12 82 MET A CA 1
ATOM 617 C C . MET A 1 82 ? 7.353 2.848 -4.201 1.00 92.12 82 MET A C 1
ATOM 619 O O . MET A 1 82 ? 6.260 2.349 -3.924 1.00 92.12 82 MET A O 1
ATOM 623 N N . GLN A 1 83 ? 7.507 4.165 -4.352 1.00 93.19 83 GLN A N 1
ATOM 624 C CA . GLN A 1 83 ? 6.393 5.106 -4.263 1.00 93.19 83 GLN A CA 1
ATOM 625 C C . GLN A 1 83 ? 5.381 4.888 -5.396 1.00 93.19 83 GLN A C 1
ATOM 627 O O . GLN A 1 83 ? 4.171 4.834 -5.149 1.00 93.19 83 GLN A O 1
ATOM 632 N N . THR A 1 84 ? 5.861 4.729 -6.628 1.00 93.75 84 THR A N 1
ATOM 633 C CA . THR A 1 84 ? 5.024 4.450 -7.802 1.00 93.75 84 THR A CA 1
ATOM 634 C C . THR A 1 84 ? 4.271 3.131 -7.646 1.00 93.75 84 THR A C 1
ATOM 636 O O . THR A 1 84 ? 3.067 3.054 -7.910 1.00 93.75 84 THR A O 1
ATOM 639 N N . ASP A 1 85 ? 4.946 2.102 -7.149 1.00 95.56 85 ASP A N 1
ATOM 640 C CA . ASP A 1 85 ? 4.361 0.790 -6.907 1.00 95.56 85 ASP A CA 1
ATOM 641 C C . ASP A 1 85 ? 3.293 0.831 -5.816 1.00 95.56 85 ASP A C 1
ATOM 643 O O . ASP A 1 85 ? 2.191 0.311 -6.009 1.00 95.56 85 ASP A O 1
ATOM 647 N N . ALA A 1 86 ? 3.562 1.518 -4.702 1.00 93.81 86 ALA A N 1
ATOM 648 C CA . ALA A 1 86 ? 2.580 1.713 -3.640 1.00 93.81 86 ALA A CA 1
ATOM 649 C C . ALA A 1 86 ? 1.311 2.408 -4.165 1.00 93.81 86 ALA A C 1
ATOM 651 O O . ALA A 1 86 ? 0.193 2.016 -3.814 1.00 93.81 86 ALA A O 1
ATOM 652 N N . MET A 1 87 ? 1.465 3.392 -5.057 1.00 95.69 87 MET A N 1
ATOM 653 C CA . MET A 1 87 ? 0.335 4.061 -5.703 1.00 95.69 87 MET A CA 1
ATOM 654 C C . MET A 1 87 ? -0.447 3.123 -6.627 1.00 95.69 87 MET A C 1
ATOM 656 O O . MET A 1 87 ? -1.674 3.085 -6.542 1.00 95.69 87 MET A O 1
ATOM 660 N N . LYS A 1 88 ? 0.223 2.313 -7.456 1.00 96.25 88 LYS A N 1
ATOM 661 C CA . LYS A 1 88 ? -0.441 1.309 -8.312 1.00 96.25 88 LYS A CA 1
ATOM 662 C C . LYS A 1 88 ? -1.245 0.301 -7.485 1.00 96.25 88 LYS A C 1
ATOM 664 O O . LYS A 1 88 ? -2.395 -0.004 -7.816 1.00 96.25 88 LYS A O 1
ATOM 669 N N . VAL A 1 89 ? -0.680 -0.180 -6.378 1.00 96.44 89 VAL A N 1
ATOM 670 C CA . VAL A 1 89 ? -1.381 -1.078 -5.448 1.00 96.44 89 VAL A CA 1
ATOM 671 C C . VAL A 1 89 ? -2.588 -0.373 -4.829 1.00 96.44 89 VAL A C 1
ATOM 673 O O . VAL A 1 89 ? -3.690 -0.916 -4.843 1.00 96.44 89 VAL A O 1
ATOM 676 N N . ARG A 1 90 ? -2.437 0.866 -4.343 1.00 93.94 90 ARG A N 1
ATOM 677 C CA . ARG A 1 90 ? -3.570 1.602 -3.766 1.00 93.94 90 ARG A CA 1
ATOM 678 C C . ARG A 1 90 ? -4.686 1.823 -4.785 1.00 93.94 90 ARG A C 1
ATOM 680 O O . ARG A 1 90 ? -5.847 1.624 -4.441 1.00 93.94 90 ARG A O 1
ATOM 687 N N . CYS A 1 91 ? -4.350 2.216 -6.011 1.00 95.56 91 CYS A N 1
ATOM 688 C CA . CYS A 1 91 ? -5.318 2.511 -7.066 1.00 95.56 91 CYS A CA 1
ATOM 689 C C . CYS A 1 91 ? -6.036 1.271 -7.617 1.00 95.56 91 CYS A C 1
ATOM 691 O O . CYS A 1 91 ? -7.124 1.409 -8.164 1.00 95.56 91 CYS A O 1
ATOM 693 N N . SER A 1 92 ? -5.463 0.076 -7.470 1.00 96.31 92 SER A N 1
ATOM 694 C CA . SER A 1 92 ? -6.089 -1.183 -7.909 1.00 96.31 92 SER A CA 1
ATOM 695 C C . SER A 1 92 ? -7.044 -1.787 -6.876 1.00 96.31 92 SE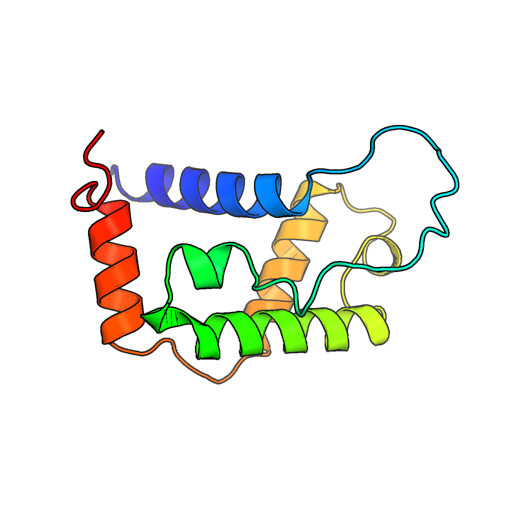R A C 1
ATOM 697 O O . SER A 1 92 ? -7.840 -2.659 -7.214 1.00 96.31 92 SER A O 1
ATOM 699 N N . VAL A 1 93 ? -7.007 -1.323 -5.623 1.00 94.50 93 VAL A N 1
ATOM 700 C CA . VAL A 1 93 ? -7.916 -1.786 -4.568 1.00 94.50 93 VAL A CA 1
ATOM 701 C C . VAL A 1 93 ? -9.126 -0.864 -4.461 1.00 94.50 93 VAL A C 1
ATOM 703 O O . VAL A 1 93 ? -9.062 0.210 -3.857 1.00 94.50 93 VAL A O 1
ATOM 706 N N . GLU A 1 94 ? -10.261 -1.334 -4.975 1.00 92.00 94 GLU A N 1
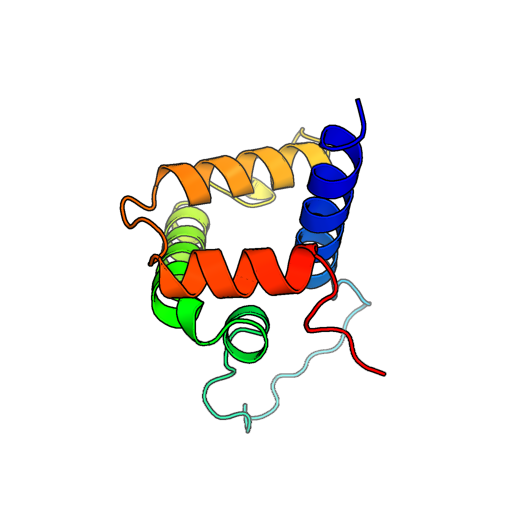ATOM 707 C CA . GLU A 1 94 ? -11.551 -0.629 -4.918 1.00 92.00 94 GLU A CA 1
ATOM 708 C C . GLU A 1 94 ? -12.128 -0.548 -3.499 1.00 92.00 94 GLU A C 1
ATOM 710 O O . GLU A 1 94 ? -12.866 0.378 -3.160 1.00 92.00 94 GLU A O 1
ATOM 715 N N . LYS A 1 95 ? -11.786 -1.517 -2.643 1.00 86.62 95 LYS A N 1
ATOM 716 C CA . LYS A 1 95 ? -12.303 -1.591 -1.279 1.00 86.62 95 LYS A CA 1
ATOM 717 C C . LYS A 1 95 ? -11.785 -0.418 -0.448 1.00 86.62 95 LYS A C 1
ATOM 719 O O . LYS A 1 95 ? -10.579 -0.239 -0.295 1.00 86.62 95 LYS A O 1
ATOM 724 N N . ALA A 1 96 ? -12.701 0.357 0.122 1.00 90.88 96 ALA A N 1
ATOM 725 C CA . ALA A 1 96 ? -12.360 1.356 1.124 1.00 90.88 96 ALA A CA 1
ATOM 726 C C . ALA A 1 96 ? -12.080 0.685 2.485 1.00 90.88 96 ALA A C 1
ATOM 728 O O . ALA A 1 96 ? -12.673 -0.360 2.787 1.00 90.88 96 ALA A O 1
ATOM 729 N N . PRO A 1 97 ? -11.212 1.275 3.323 1.00 92.81 97 PRO A N 1
ATOM 730 C CA . PRO A 1 97 ? -11.121 0.905 4.730 1.00 92.81 97 PRO A CA 1
ATOM 731 C C . PRO A 1 97 ? -12.484 1.051 5.423 1.00 92.81 97 PRO A C 1
ATOM 733 O O . PRO A 1 97 ? -13.261 1.946 5.087 1.00 92.81 97 PRO A O 1
ATOM 736 N N . SER A 1 98 ? -12.776 0.190 6.400 1.00 95.69 98 SER A N 1
ATOM 737 C CA . SER A 1 98 ? -13.959 0.361 7.252 1.00 95.69 98 SER A CA 1
ATOM 738 C C . SER A 1 98 ? -13.814 1.598 8.146 1.00 95.69 98 SER A C 1
ATOM 740 O O . SER A 1 98 ? -12.701 2.050 8.426 1.00 95.69 98 SER A O 1
ATOM 742 N N . GLU A 1 99 ? -14.932 2.127 8.647 1.00 96.75 99 GLU A N 1
ATOM 743 C CA . GLU A 1 99 ? -14.904 3.222 9.628 1.00 96.75 99 GLU A CA 1
ATOM 744 C C . GLU A 1 99 ? -14.118 2.833 10.888 1.00 96.75 99 GLU A C 1
ATOM 746 O O . GLU A 1 99 ? -13.338 3.631 11.403 1.00 96.75 99 GLU A O 1
ATOM 751 N N . GLU A 1 100 ? -14.254 1.584 11.339 1.00 95.81 100 GLU A N 1
ATOM 752 C CA . GLU A 1 100 ? -13.512 1.047 12.482 1.00 95.81 100 GLU A CA 1
ATOM 753 C C . GLU A 1 100 ? -11.999 1.001 12.215 1.00 95.81 100 GLU A C 1
ATOM 755 O O . GLU A 1 100 ? -11.211 1.434 13.055 1.00 95.81 100 GLU A O 1
ATOM 760 N N . CYS A 1 101 ? -11.585 0.563 11.019 1.00 94.94 101 CYS A N 1
ATOM 761 C CA . CYS A 1 101 ? -10.187 0.616 10.594 1.00 94.94 101 CYS A CA 1
ATOM 762 C C . CYS A 1 101 ? -9.656 2.056 10.609 1.00 94.94 101 CYS A C 1
ATOM 764 O O . CYS A 1 101 ? -8.600 2.328 11.181 1.00 94.94 101 CYS A O 1
ATOM 766 N N . MET A 1 102 ? -10.413 2.999 10.041 1.00 95.69 102 MET A N 1
ATOM 767 C CA . MET A 1 102 ? -10.034 4.413 10.023 1.00 95.69 102 MET A CA 1
ATOM 768 C C . MET A 1 102 ? -9.919 4.996 11.433 1.00 95.69 102 MET A C 1
ATOM 770 O O . MET A 1 102 ? -8.977 5.742 11.712 1.00 95.69 102 MET A O 1
ATOM 774 N N . ALA A 1 103 ? -10.836 4.646 12.337 1.00 94.62 103 ALA A N 1
ATOM 775 C CA . ALA A 1 103 ? -10.794 5.072 13.730 1.00 94.62 103 ALA A CA 1
ATOM 776 C C . ALA A 1 103 ? -9.561 4.512 14.452 1.00 94.62 103 ALA A C 1
ATOM 778 O O . ALA A 1 103 ? -8.862 5.259 15.137 1.00 94.62 103 ALA A O 1
ATOM 779 N N . GLN A 1 104 ? -9.244 3.231 14.246 1.00 92.12 104 GLN A N 1
ATOM 780 C CA . GLN A 1 104 ? -8.070 2.592 14.835 1.00 92.12 104 GLN A CA 1
ATOM 781 C C . GLN A 1 104 ? -6.765 3.228 14.338 1.00 92.12 104 GLN A C 1
ATOM 783 O O . GLN A 1 104 ? -5.898 3.575 15.142 1.00 92.12 104 GLN A O 1
ATOM 788 N N . MET A 1 105 ? -6.645 3.449 13.026 1.00 91.12 105 MET A N 1
ATOM 789 C CA . MET A 1 105 ? -5.504 4.157 12.441 1.00 91.12 105 MET A CA 1
ATOM 790 C C . MET A 1 105 ? -5.386 5.582 12.989 1.00 91.12 105 MET A C 1
ATOM 792 O O . MET A 1 105 ? -4.296 6.024 13.342 1.00 91.12 105 MET A O 1
ATOM 796 N N . THR A 1 106 ? -6.504 6.298 13.107 1.00 93.06 106 THR A N 1
ATOM 797 C CA . THR A 1 106 ? -6.527 7.662 13.651 1.00 93.06 106 THR A CA 1
ATOM 798 C C . THR A 1 106 ? -6.073 7.691 15.109 1.00 93.06 106 THR A C 1
ATOM 800 O O . THR A 1 106 ? -5.257 8.534 15.472 1.00 93.06 106 THR A O 1
ATOM 803 N N . ALA A 1 107 ? -6.542 6.753 15.935 1.00 90.12 107 ALA A N 1
ATOM 804 C CA . ALA A 1 107 ? -6.132 6.646 17.331 1.00 90.12 107 ALA A CA 1
ATOM 805 C C . ALA A 1 107 ? -4.624 6.381 17.467 1.00 90.12 107 ALA A C 1
ATOM 807 O O . ALA A 1 107 ? -3.974 6.988 18.320 1.00 90.12 107 ALA A O 1
ATOM 808 N N . PHE A 1 108 ? -4.062 5.540 16.593 1.00 88.75 108 PHE A N 1
ATOM 809 C CA . PHE A 1 108 ? -2.620 5.304 16.533 1.00 88.75 108 PHE A CA 1
ATOM 810 C C . PHE A 1 108 ? -1.839 6.562 16.149 1.00 88.75 108 PHE A C 1
ATOM 812 O O . PHE A 1 108 ? -0.892 6.934 16.836 1.00 88.75 108 PHE A O 1
ATOM 819 N N . LEU A 1 109 ? -2.271 7.272 15.104 1.00 89.12 109 LEU A N 1
ATOM 820 C CA . LEU A 1 109 ? -1.627 8.512 14.654 1.00 89.12 109 LEU A CA 1
ATOM 821 C C . LEU A 1 109 ? -1.688 9.640 15.690 1.00 89.12 109 LEU A C 1
ATOM 823 O O . LEU A 1 109 ? -0.805 10.493 15.727 1.00 89.12 109 LEU A O 1
ATOM 827 N N . GLN A 1 110 ? -2.724 9.654 16.526 1.00 90.69 110 GLN A N 1
ATOM 828 C CA . GLN A 1 110 ? -2.864 10.599 17.635 1.00 90.69 110 GLN A CA 1
ATOM 829 C C . GLN A 1 110 ? -2.006 10.228 18.854 1.00 90.69 110 GLN A C 1
ATOM 831 O O . GLN A 1 110 ? -1.927 11.012 19.794 1.00 90.69 110 GLN A O 1
ATOM 836 N N . GLY A 1 111 ? -1.368 9.053 18.850 1.00 85.94 111 GLY A N 1
ATOM 837 C CA . GLY A 1 111 ? -0.586 8.545 19.975 1.00 85.94 111 GLY A CA 1
ATOM 838 C C . GLY A 1 111 ? -1.430 7.946 21.103 1.00 85.94 111 GLY A C 1
ATOM 839 O O . GLY A 1 111 ? -0.872 7.507 22.101 1.00 85.94 111 GLY A O 1
ATOM 840 N N . ASN A 1 112 ? -2.755 7.853 20.949 1.00 80.75 112 ASN A N 1
ATOM 841 C CA . ASN A 1 112 ? -3.660 7.356 21.995 1.00 80.75 112 ASN A CA 1
ATOM 842 C C . ASN A 1 112 ? -3.457 5.862 22.301 1.00 80.75 112 ASN A C 1
ATOM 844 O O . ASN A 1 112 ? -3.886 5.372 23.345 1.00 80.75 112 ASN A O 1
ATOM 848 N N . THR A 1 113 ? -2.848 5.123 21.371 1.00 70.62 113 THR A N 1
ATOM 849 C CA . THR A 1 113 ? -2.586 3.683 21.496 1.00 70.62 113 THR A CA 1
ATOM 850 C C . THR A 1 113 ? -1.138 3.364 21.870 1.00 70.62 113 THR A C 1
ATOM 852 O O . THR A 1 113 ? -0.815 2.194 22.056 1.00 70.62 113 THR A O 1
ATOM 855 N N . CYS A 1 114 ? -0.264 4.370 21.970 1.00 68.38 114 CYS A N 1
ATOM 856 C CA . CYS A 1 114 ? 1.135 4.212 22.361 1.00 68.38 114 CYS A CA 1
ATOM 857 C C . CYS A 1 114 ? 1.278 4.531 23.854 1.00 68.38 114 CYS A C 1
ATOM 859 O O . CYS A 1 114 ? 1.781 5.588 24.220 1.00 68.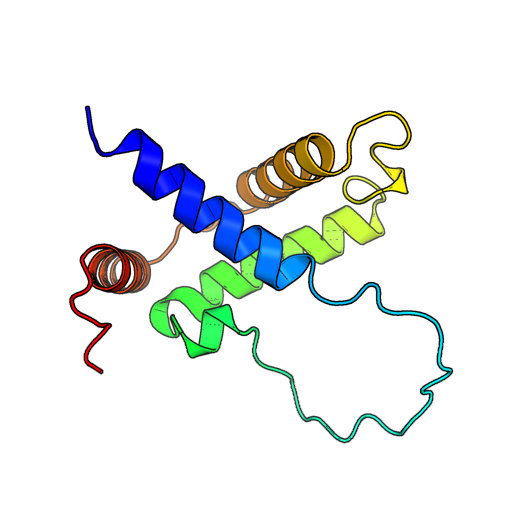38 114 CYS A O 1
ATOM 861 N N . ASN A 1 115 ? 0.783 3.634 24.708 1.00 59.62 115 ASN A N 1
ATOM 862 C CA . ASN A 1 115 ? 1.043 3.693 26.146 1.00 59.62 115 ASN A CA 1
ATOM 863 C C . ASN A 1 115 ? 2.189 2.718 26.439 1.00 59.62 115 ASN A C 1
ATOM 865 O O . ASN A 1 115 ? 1.980 1.506 26.361 1.00 59.62 115 ASN A O 1
ATOM 869 N N . GLU A 1 116 ? 3.386 3.252 26.680 1.00 57.16 116 GLU A N 1
ATOM 870 C CA . GLU A 1 116 ? 4.552 2.487 27.153 1.00 57.16 116 GLU A CA 1
ATOM 871 C C . GLU A 1 116 ? 4.468 2.199 28.657 1.00 57.16 116 GLU A C 1
ATOM 873 O O . GLU A 1 116 ? 4.033 3.100 29.415 1.00 57.16 116 GLU A O 1
#

Organism: Araneus ventricosus (NCBI:txid182803)

Foldseek 3Di:
DPVVVLVVVVVVVVVVVVVPDPDDDDDPPDPPPDDPPQDVCCVQQVLCSVVVVQLVVLLVVCVVVCCADCSNPVPDDPVVRVVVSSVSSVVVRPDDRDPSSVVSVVCVSVCVPVDD

pLDDT: mean 77.5, std 19.72, range [40.47, 96.75]

Sequence (116 aa):
MHSSVTFLFVLSLLVAALAGEKSKGRNRHGPDHRGPRKHPANIMFPACETFVDAMDNSAHSLMKANQIGPDACPDENLEDCMQTDAMKVRCSVEKAPSEECMAQMTAFLQGNTCNE